Protein AF-A0A800A3L9-F1 (afdb_monomer_lite)

pLDDT: mean 89.08, std 10.28, range [51.56, 97.38]

Radius of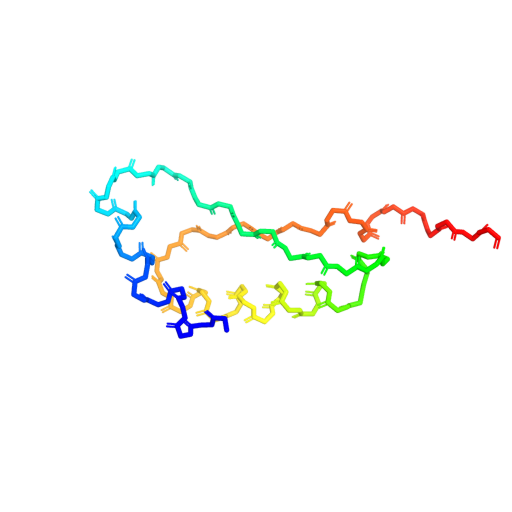 gyration: 13.94 Å; chains: 1; bounding box: 35×23×39 Å

Structure (mmCIF, N/CA/C/O backbone):
data_AF-A0A800A3L9-F1
#
_entry.id   AF-A0A800A3L9-F1
#
loop_
_atom_site.group_PDB
_atom_site.id
_atom_site.type_symbol
_atom_site.label_atom_id
_atom_site.label_alt_id
_atom_site.label_comp_id
_atom_site.label_asym_id
_atom_site.label_entity_id
_atom_site.label_seq_id
_atom_site.pdbx_PDB_ins_code
_atom_site.Cartn_x
_atom_site.Cartn_y
_atom_site.Cartn_z
_atom_site.occupancy
_atom_site.B_iso_or_equiv
_atom_site.auth_seq_id
_atom_site.auth_comp_id
_atom_site.auth_asym_id
_atom_site.auth_atom_id
_atom_site.pdbx_PDB_model_num
ATOM 1 N N . LEU A 1 1 ? 1.331 -12.303 2.322 1.00 84.44 1 LEU A N 1
ATOM 2 C CA . LEU A 1 1 ? 1.107 -10.908 2.763 1.00 84.44 1 LEU A CA 1
ATOM 3 C C . LEU A 1 1 ? -0.193 -10.776 3.551 1.00 84.44 1 LEU A C 1
ATOM 5 O O . LEU A 1 1 ? -0.132 -10.448 4.724 1.00 84.44 1 LEU A O 1
ATOM 9 N N . THR A 1 2 ? -1.341 -11.125 2.968 1.00 91.75 2 THR A N 1
ATOM 10 C CA . THR A 1 2 ? -2.663 -11.050 3.625 1.00 91.75 2 THR A CA 1
ATOM 11 C C . THR A 1 2 ? -2.732 -11.790 4.965 1.00 91.75 2 THR A C 1
ATOM 13 O O . THR A 1 2 ? -3.147 -11.200 5.950 1.00 91.75 2 THR A O 1
ATOM 16 N N . ARG A 1 3 ? -2.194 -13.017 5.048 1.00 94.75 3 ARG A N 1
ATOM 17 C CA . ARG A 1 3 ? -2.120 -13.805 6.300 1.00 94.75 3 ARG A CA 1
ATOM 18 C C . ARG A 1 3 ? -1.366 -13.120 7.449 1.00 94.75 3 ARG A C 1
ATOM 20 O O . ARG A 1 3 ? -1.621 -13.439 8.600 1.00 94.75 3 ARG A O 1
ATOM 27 N N . LEU A 1 4 ? -0.422 -12.229 7.139 1.00 93.88 4 LEU A N 1
ATOM 28 C CA . LEU A 1 4 ? 0.304 -11.448 8.144 1.00 93.88 4 LEU A CA 1
ATOM 29 C C . LEU A 1 4 ? -0.488 -10.197 8.531 1.00 93.88 4 LEU A C 1
ATOM 31 O O . LEU A 1 4 ? -0.583 -9.870 9.705 1.00 93.88 4 LEU A O 1
ATOM 35 N N . LEU A 1 5 ? -1.048 -9.499 7.543 1.00 92.25 5 LEU A N 1
ATOM 36 C CA . LEU A 1 5 ? -1.738 -8.229 7.765 1.00 92.25 5 LEU A CA 1
ATOM 37 C C . LEU A 1 5 ? -3.098 -8.406 8.440 1.00 92.25 5 LEU A C 1
ATOM 39 O O . LEU A 1 5 ? -3.475 -7.583 9.261 1.00 92.25 5 LEU A O 1
ATOM 43 N N . GLU A 1 6 ? -3.819 -9.479 8.130 1.00 92.06 6 GLU A N 1
ATOM 44 C CA . GLU A 1 6 ? -5.160 -9.736 8.654 1.00 92.06 6 GLU A CA 1
ATOM 45 C C . GLU A 1 6 ? -5.261 -9.677 10.189 1.00 92.06 6 GLU A C 1
ATOM 47 O O . GLU A 1 6 ? -6.111 -8.933 10.673 1.00 92.06 6 GLU A O 1
ATOM 52 N N . PRO A 1 7 ? -4.394 -10.348 10.972 1.00 93.06 7 PRO A N 1
ATOM 53 C CA . PRO A 1 7 ? -4.422 -10.218 12.430 1.00 93.06 7 PRO A CA 1
ATOM 54 C C . PRO A 1 7 ? -3.800 -8.916 12.960 1.00 93.06 7 PRO A C 1
ATOM 56 O O . PRO A 1 7 ? -4.015 -8.587 14.125 1.00 93.06 7 PRO A O 1
ATOM 59 N N . LEU A 1 8 ? -3.000 -8.200 12.162 1.00 91.81 8 LEU A N 1
ATOM 60 C CA . LEU A 1 8 ? -2.286 -6.995 12.601 1.00 91.81 8 LEU A CA 1
ATOM 61 C C . LEU A 1 8 ? -3.113 -5.722 12.424 1.00 91.81 8 LEU A C 1
ATOM 63 O O . LEU A 1 8 ? -3.054 -4.849 13.282 1.00 91.81 8 LEU A O 1
ATOM 67 N N . LEU A 1 9 ? -3.890 -5.617 11.344 1.00 90.31 9 LEU A N 1
ATOM 68 C CA . LEU A 1 9 ? -4.729 -4.449 11.059 1.00 90.31 9 LEU A CA 1
ATOM 69 C C . LEU A 1 9 ? -5.631 -4.035 12.238 1.00 90.31 9 LEU A C 1
ATOM 71 O O . LEU A 1 9 ? -5.549 -2.870 12.626 1.00 90.31 9 LEU A O 1
ATOM 75 N N . PRO A 1 10 ? -6.430 -4.932 12.860 1.00 90.38 10 PRO A N 1
ATOM 76 C CA . PRO A 1 10 ? -7.251 -4.539 14.006 1.00 90.38 10 PRO A CA 1
ATOM 77 C C . 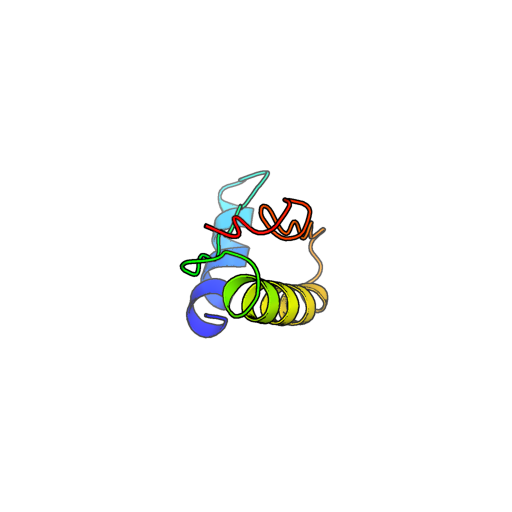PRO A 1 10 ? -6.406 -4.104 15.210 1.00 90.38 10 PRO A C 1
ATOM 79 O O . PRO A 1 10 ? -6.757 -3.143 15.882 1.00 90.38 10 PRO A O 1
ATOM 82 N N . ARG A 1 11 ? -5.242 -4.723 15.435 1.00 92.81 11 ARG A N 1
ATOM 83 C CA . ARG A 1 11 ? -4.350 -4.381 16.558 1.00 92.81 11 ARG A CA 1
ATOM 84 C C . ARG A 1 11 ? -3.714 -3.002 16.397 1.00 92.81 11 ARG A C 1
ATOM 86 O O . ARG A 1 11 ? -3.595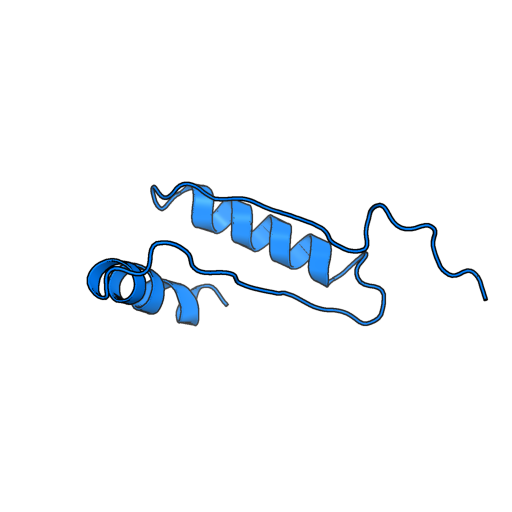 -2.268 17.368 1.00 92.81 11 ARG A O 1
ATOM 93 N N . TYR A 1 12 ? -3.340 -2.633 15.171 1.00 92.19 12 TYR A N 1
ATOM 94 C CA . TYR A 1 12 ? -2.856 -1.283 14.869 1.00 92.19 12 TYR A CA 1
ATOM 95 C C . TYR A 1 12 ? -3.935 -0.220 15.112 1.00 92.19 12 TYR A C 1
ATOM 97 O O . TYR A 1 12 ? -3.618 0.870 15.590 1.00 92.19 12 TYR A O 1
ATOM 105 N N . ALA A 1 13 ? -5.197 -0.542 14.806 1.00 88.62 13 ALA A N 1
ATOM 106 C CA . ALA A 1 13 ? -6.328 0.337 15.086 1.00 88.62 13 ALA A CA 1
ATOM 107 C C . ALA A 1 13 ? -6.602 0.456 16.597 1.00 88.62 13 ALA A C 1
ATOM 109 O O . ALA A 1 13 ? -6.779 1.566 17.093 1.00 88.62 13 ALA A O 1
ATOM 110 N N . GLU A 1 14 ? -6.568 -0.657 17.337 1.00 92.81 14 GLU A N 1
ATOM 111 C CA . GLU A 1 14 ? -6.716 -0.691 18.803 1.00 92.81 14 GLU A CA 1
ATOM 112 C C . GLU A 1 14 ? -5.617 0.099 19.529 1.00 92.81 14 GLU A C 1
ATOM 114 O O . GLU A 1 14 ? -5.889 0.762 20.527 1.00 92.81 14 GLU A O 1
ATOM 119 N N . GLU A 1 15 ? -4.386 0.092 19.009 1.00 95.12 15 GLU A N 1
ATOM 120 C CA . GLU A 1 15 ? -3.275 0.897 19.538 1.00 95.12 15 GLU A CA 1
ATOM 121 C C . GLU A 1 15 ? -3.434 2.407 19.249 1.00 95.12 15 GLU A C 1
ATOM 123 O O . GLU A 1 15 ? -2.583 3.214 19.628 1.00 95.12 15 GLU A O 1
ATOM 128 N N . GLY A 1 16 ? -4.500 2.811 18.549 1.00 91.88 16 GLY A N 1
ATOM 129 C CA . GLY A 1 16 ? -4.798 4.209 18.241 1.00 91.88 16 GLY A CA 1
ATOM 130 C C . GLY A 1 16 ? -3.865 4.822 17.195 1.00 91.88 16 GLY A C 1
ATOM 131 O O . GLY A 1 16 ? -3.673 6.040 17.179 1.00 91.88 16 GLY A O 1
ATOM 132 N N . LYS A 1 17 ? -3.242 4.014 16.322 1.00 89.44 17 LYS A N 1
ATOM 133 C CA . LYS A 1 17 ? -2.443 4.566 15.219 1.00 89.44 17 LYS A CA 1
ATOM 134 C C . LYS A 1 17 ? -3.369 5.171 14.168 1.00 89.44 17 LYS A C 1
ATOM 136 O O . LYS A 1 17 ? -4.174 4.477 13.560 1.00 89.44 17 LYS A O 1
ATOM 141 N N . ASN A 1 18 ? -3.168 6.454 13.883 1.00 88.44 18 ASN A N 1
ATOM 142 C CA . ASN A 1 18 ? -3.932 7.157 12.848 1.00 88.44 18 ASN A CA 1
ATOM 143 C C . ASN A 1 18 ? -3.585 6.693 11.423 1.00 88.44 18 ASN A C 1
ATOM 145 O O . ASN A 1 18 ? -4.411 6.803 10.525 1.00 88.44 18 ASN A O 1
ATOM 149 N N . TYR A 1 19 ? -2.361 6.196 11.207 1.00 91.06 19 TYR A N 1
ATOM 150 C CA . TYR A 1 19 ? -1.875 5.789 9.891 1.00 91.06 19 TYR A CA 1
ATOM 151 C C . TYR A 1 19 ? -1.008 4.536 9.985 1.00 91.06 19 TYR A C 1
ATOM 153 O O . TYR A 1 19 ? -0.123 4.441 10.837 1.00 91.06 19 TYR A O 1
ATOM 161 N N . LEU A 1 20 ? -1.204 3.619 9.039 1.00 92.12 20 LEU A N 1
ATOM 162 C CA . LEU A 1 20 ? -0.321 2.487 8.779 1.00 92.12 20 LEU A CA 1
ATOM 163 C C . LEU A 1 20 ? 0.139 2.557 7.321 1.00 92.12 20 LEU A C 1
ATOM 165 O O . LEU A 1 20 ? -0.668 2.443 6.404 1.00 92.12 20 LEU A O 1
ATOM 169 N N . THR A 1 21 ? 1.440 2.744 7.099 1.00 94.69 21 THR A N 1
ATOM 170 C CA . THR A 1 21 ? 2.023 2.774 5.748 1.00 94.69 21 THR A CA 1
ATOM 171 C C . THR A 1 21 ? 2.703 1.445 5.440 1.00 94.69 21 THR A C 1
ATOM 173 O O . THR A 1 21 ? 3.604 1.029 6.165 1.00 94.69 21 THR A O 1
ATOM 176 N N . ILE A 1 22 ? 2.309 0.798 4.341 1.00 94.62 22 ILE A N 1
ATOM 177 C CA . ILE A 1 22 ? 2.896 -0.466 3.878 1.00 94.62 22 ILE A CA 1
ATOM 178 C C . ILE A 1 22 ? 3.634 -0.202 2.565 1.00 94.62 22 ILE A C 1
ATOM 180 O O . ILE A 1 22 ? 3.016 0.029 1.529 1.00 94.62 22 ILE A O 1
ATOM 184 N N . ALA A 1 23 ? 4.966 -0.233 2.602 1.00 96.38 23 ALA A N 1
ATOM 185 C CA . ALA A 1 23 ? 5.800 -0.027 1.421 1.00 96.38 23 ALA A CA 1
ATOM 186 C C . ALA A 1 23 ? 6.151 -1.360 0.746 1.00 96.38 23 ALA A C 1
ATOM 188 O O . ALA A 1 23 ? 6.596 -2.301 1.402 1.00 96.38 23 ALA A O 1
ATOM 189 N N . ILE A 1 24 ? 5.997 -1.423 -0.579 1.00 96.69 24 ILE A N 1
ATOM 190 C CA . ILE A 1 24 ? 6.347 -2.595 -1.390 1.00 96.69 24 ILE A CA 1
ATOM 191 C C . ILE A 1 24 ? 7.350 -2.172 -2.460 1.00 96.69 24 ILE A C 1
ATOM 193 O O . ILE A 1 24 ? 7.059 -1.313 -3.288 1.00 96.69 24 ILE A O 1
ATOM 197 N N . GLY A 1 25 ? 8.538 -2.777 -2.440 1.00 96.00 25 GLY A N 1
ATOM 198 C CA . GLY A 1 25 ? 9.646 -2.427 -3.326 1.00 96.00 25 GLY A CA 1
ATOM 199 C C . GLY A 1 25 ? 10.016 -3.544 -4.299 1.00 96.00 25 GLY A C 1
ATOM 200 O O . GLY A 1 25 ? 10.000 -4.724 -3.961 1.00 96.00 25 GLY A O 1
ATOM 201 N N . CYS A 1 26 ? 10.395 -3.158 -5.515 1.00 95.75 26 CYS A N 1
ATOM 202 C CA . CYS A 1 26 ? 11.170 -3.979 -6.444 1.00 95.75 26 CYS A CA 1
ATOM 203 C C . CYS A 1 26 ? 12.274 -3.101 -7.048 1.00 95.75 26 CYS A C 1
ATOM 205 O O . CYS A 1 26 ? 12.201 -1.883 -6.920 1.00 95.75 26 CYS A O 1
ATOM 207 N N . THR A 1 27 ? 13.269 -3.685 -7.720 1.00 94.44 27 THR A N 1
ATOM 208 C CA . THR A 1 27 ? 14.455 -2.947 -8.199 1.00 94.44 27 THR A CA 1
ATOM 209 C C . THR A 1 27 ? 14.115 -1.663 -8.965 1.00 94.44 27 THR A C 1
ATOM 211 O O . THR A 1 27 ? 14.669 -0.615 -8.667 1.00 94.44 27 THR A O 1
ATOM 214 N N . GLY A 1 28 ? 13.183 -1.731 -9.922 1.00 91.56 28 GLY A N 1
ATOM 215 C CA . GLY A 1 28 ? 12.807 -0.583 -10.758 1.00 91.56 28 GLY A CA 1
ATOM 216 C C . GLY A 1 28 ? 11.517 0.133 -10.348 1.00 91.56 28 GLY A C 1
ATOM 217 O O . GLY A 1 28 ? 11.100 1.044 -11.053 1.00 91.56 28 GLY A O 1
ATOM 218 N N . GLY A 1 29 ? 10.829 -0.317 -9.294 1.00 94.19 29 GLY A N 1
ATOM 219 C CA . GLY A 1 29 ? 9.608 0.320 -8.780 1.00 94.19 29 GLY A CA 1
ATOM 220 C C . GLY A 1 29 ? 8.369 0.326 -9.697 1.00 94.19 29 GLY A C 1
ATOM 221 O O . GLY A 1 29 ? 7.364 0.915 -9.316 1.00 94.19 29 GLY A O 1
ATOM 222 N N . ARG A 1 30 ? 8.406 -0.325 -10.873 1.00 94.38 30 ARG A N 1
ATOM 223 C CA . ARG A 1 30 ? 7.380 -0.180 -11.937 1.00 94.38 30 ARG A CA 1
ATOM 224 C C . ARG A 1 30 ? 6.549 -1.419 -12.266 1.00 94.38 30 ARG A C 1
ATOM 226 O O . ARG A 1 30 ? 5.498 -1.294 -12.874 1.00 94.38 30 ARG A O 1
ATOM 233 N N . HIS A 1 31 ? 7.022 -2.612 -11.908 1.00 95.25 31 HIS A N 1
ATOM 234 C CA . HIS A 1 31 ? 6.374 -3.868 -12.317 1.00 95.25 31 HIS A CA 1
ATOM 235 C C . HIS A 1 31 ? 5.838 -4.637 -11.107 1.00 95.25 31 HIS A C 1
ATOM 237 O O . HIS A 1 31 ? 4.655 -4.590 -10.790 1.00 95.25 31 HIS A O 1
ATOM 243 N N . ARG A 1 32 ? 6.733 -5.328 -10.387 1.00 96.94 32 ARG A N 1
ATOM 244 C CA .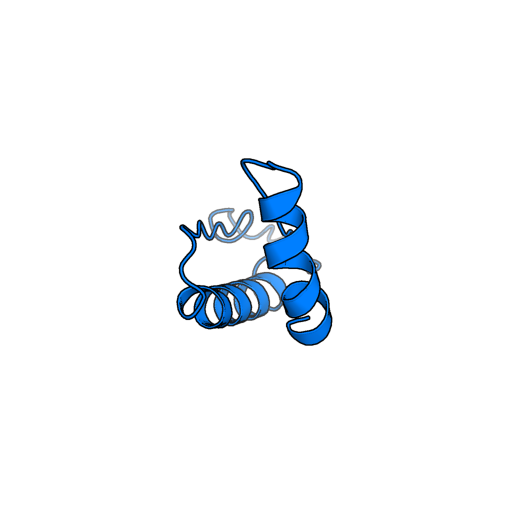 ARG A 1 32 ? 6.357 -6.222 -9.280 1.00 96.94 32 ARG A CA 1
ATOM 245 C C . ARG A 1 32 ? 5.768 -5.476 -8.083 1.00 96.94 32 ARG A C 1
ATOM 247 O O . ARG A 1 32 ? 4.762 -5.914 -7.544 1.00 96.94 32 ARG A O 1
ATOM 254 N N . SER A 1 33 ? 6.375 -4.362 -7.677 1.00 97.31 33 SER A N 1
ATOM 255 C CA . SER A 1 33 ? 5.877 -3.540 -6.568 1.00 97.31 33 SER A CA 1
ATOM 256 C C . SER A 1 33 ? 4.483 -2.996 -6.859 1.00 97.31 33 SER A C 1
ATOM 258 O O . SER A 1 33 ? 3.599 -3.155 -6.026 1.00 97.31 33 SER A O 1
ATOM 260 N N . VAL A 1 34 ? 4.288 -2.440 -8.059 1.00 96.94 34 VAL A N 1
ATOM 261 C CA . VAL A 1 34 ? 3.007 -1.893 -8.530 1.00 96.94 34 VAL A CA 1
ATOM 262 C C . VAL A 1 34 ? 1.930 -2.973 -8.493 1.00 96.94 34 VAL A C 1
ATOM 264 O O . VAL A 1 34 ? 0.927 -2.809 -7.809 1.00 96.94 34 VAL A O 1
ATOM 267 N N . PHE A 1 35 ? 2.178 -4.125 -9.125 1.00 97.38 35 PHE A N 1
ATOM 268 C CA . PHE A 1 35 ? 1.215 -5.229 -9.154 1.00 97.38 35 PHE A CA 1
ATOM 269 C C . PHE A 1 35 ? 0.810 -5.715 -7.756 1.00 97.38 35 PHE A C 1
ATOM 271 O O . PHE A 1 35 ? -0.369 -5.943 -7.489 1.00 97.38 35 PHE A O 1
ATOM 278 N N . VAL A 1 36 ? 1.779 -5.890 -6.852 1.00 97.38 36 VAL A N 1
ATOM 279 C CA . VAL A 1 36 ? 1.487 -6.365 -5.493 1.00 97.38 36 VAL A CA 1
ATOM 280 C C . VAL A 1 36 ? 0.752 -5.293 -4.680 1.00 97.38 36 VAL A C 1
ATOM 282 O O . VAL A 1 36 ? -0.142 -5.648 -3.915 1.00 97.38 36 VAL A O 1
ATOM 285 N N . ALA A 1 37 ? 1.082 -4.010 -4.853 1.00 96.69 37 ALA A N 1
ATOM 286 C CA . ALA A 1 37 ? 0.404 -2.909 -4.171 1.00 96.69 37 ALA A CA 1
ATOM 287 C C . ALA A 1 37 ? -1.065 -2.779 -4.613 1.00 96.69 37 ALA A C 1
ATOM 289 O O . ALA A 1 37 ? -1.937 -2.687 -3.755 1.00 96.69 37 ALA A O 1
ATOM 290 N N . GLU A 1 38 ? -1.347 -2.894 -5.914 1.00 96.38 38 GLU A N 1
ATOM 291 C CA . GLU A 1 38 ? -2.714 -2.946 -6.466 1.00 96.38 38 GLU A CA 1
ATOM 292 C C . GLU A 1 38 ? -3.502 -4.150 -5.923 1.00 96.38 38 GLU A C 1
ATOM 294 O O . GLU A 1 38 ? -4.613 -4.022 -5.411 1.00 96.38 38 GLU A O 1
ATOM 299 N N . LYS A 1 39 ? -2.896 -5.346 -5.952 1.00 95.81 39 LYS A N 1
ATOM 300 C CA . LYS A 1 39 ? -3.503 -6.564 -5.386 1.00 95.81 39 LYS A CA 1
ATOM 301 C C . LYS A 1 39 ? -3.820 -6.414 -3.897 1.00 95.81 39 LYS A C 1
ATOM 303 O O . LYS A 1 39 ? -4.843 -6.928 -3.446 1.00 95.81 39 LYS A O 1
ATOM 308 N N . LEU A 1 40 ? -2.939 -5.764 -3.135 1.00 94.75 40 LEU A N 1
ATOM 309 C CA . LEU A 1 40 ? -3.161 -5.514 -1.715 1.00 94.75 40 LEU A CA 1
ATOM 310 C C . LEU A 1 40 ? -4.272 -4.482 -1.499 1.00 94.75 40 LEU A C 1
ATOM 312 O O . LEU A 1 40 ? -5.117 -4.718 -0.641 1.00 94.75 40 LEU A O 1
ATOM 316 N N . ASN A 1 41 ? -4.296 -3.398 -2.281 1.00 94.50 41 ASN A N 1
ATOM 317 C CA . ASN A 1 41 ? -5.353 -2.388 -2.240 1.00 94.50 41 ASN A CA 1
ATOM 318 C C . ASN A 1 41 ? -6.734 -3.034 -2.417 1.00 94.50 41 ASN A C 1
ATOM 320 O O . ASN A 1 41 ? -7.575 -2.925 -1.532 1.00 94.50 41 ASN A O 1
ATOM 324 N N . ASN A 1 42 ? -6.912 -3.839 -3.467 1.00 93.38 42 ASN A N 1
ATOM 325 C CA . ASN A 1 42 ? -8.187 -4.513 -3.743 1.00 93.38 42 ASN A CA 1
ATOM 326 C C . ASN A 1 42 ? -8.596 -5.495 -2.632 1.00 93.38 42 ASN A C 1
ATOM 328 O O . ASN A 1 42 ? -9.777 -5.701 -2.360 1.00 93.38 42 ASN A O 1
ATOM 332 N N . TRP A 1 43 ? -7.629 -6.138 -1.970 1.00 92.44 43 TRP A N 1
ATOM 333 C CA . TRP A 1 43 ? -7.926 -6.992 -0.819 1.00 92.44 43 TRP A CA 1
ATOM 334 C C . TRP A 1 43 ? -8.355 -6.176 0.410 1.00 92.44 43 TRP A C 1
ATOM 336 O O . TRP A 1 43 ? -9.236 -6.615 1.151 1.00 92.44 43 TRP A O 1
ATOM 346 N N . LEU A 1 44 ? -7.755 -5.000 0.617 1.00 90.81 44 LEU A N 1
ATOM 347 C CA . LEU A 1 44 ? -8.061 -4.095 1.726 1.00 90.81 44 LEU A CA 1
ATOM 348 C C . LEU A 1 44 ? -9.383 -3.340 1.537 1.00 90.81 44 LEU A C 1
ATOM 350 O O . LEU A 1 44 ? -10.051 -3.083 2.535 1.00 90.81 44 LEU A O 1
ATOM 354 N N . GLU A 1 45 ? -9.793 -3.032 0.302 1.00 85.75 45 GLU A N 1
ATOM 355 C CA . GLU A 1 45 ? -11.068 -2.348 0.009 1.00 85.75 45 GLU A CA 1
ATOM 356 C C . GLU A 1 45 ? -12.273 -3.061 0.641 1.00 85.75 45 GLU A C 1
ATOM 358 O O . GLU A 1 45 ? -13.216 -2.423 1.102 1.00 85.75 45 GLU A O 1
ATOM 363 N N . ASN A 1 46 ? -12.201 -4.387 0.782 1.00 79.06 46 ASN A N 1
ATOM 364 C CA . ASN A 1 46 ? -13.248 -5.196 1.407 1.00 79.06 46 ASN A CA 1
ATOM 365 C C . ASN A 1 46 ? -13.263 -5.141 2.951 1.00 79.06 46 ASN A C 1
ATOM 367 O O . ASN A 1 46 ? -14.096 -5.802 3.571 1.00 79.06 46 ASN A O 1
ATOM 371 N N . LYS A 1 47 ? -12.339 -4.414 3.598 1.00 74.19 47 LYS A N 1
ATOM 372 C CA . LYS A 1 47 ? -12.119 -4.438 5.061 1.00 74.19 47 LYS A CA 1
ATOM 373 C C . LYS A 1 47 ? -12.454 -3.125 5.793 1.00 74.19 47 LYS A C 1
ATOM 375 O O . LYS A 1 47 ? -12.122 -3.000 6.965 1.00 74.19 47 LYS A O 1
ATOM 380 N N . VAL A 1 48 ? -13.179 -2.201 5.148 1.00 64.44 48 VAL A N 1
ATOM 381 C CA . VAL A 1 48 ? -13.820 -1.016 5.775 1.00 64.44 48 VAL A CA 1
ATOM 382 C C . VAL A 1 48 ? -12.830 -0.054 6.461 1.00 64.44 48 VAL A C 1
ATOM 384 O O . VAL A 1 48 ? -13.045 0.401 7.580 1.00 64.44 48 VAL A O 1
ATOM 387 N N . VAL A 1 49 ? -11.734 0.289 5.782 1.00 75.12 49 VAL A N 1
ATOM 388 C CA . VAL A 1 49 ? -10.843 1.388 6.194 1.00 75.12 49 VAL A CA 1
ATOM 389 C C . VAL A 1 49 ? -10.546 2.300 5.002 1.00 75.12 49 VAL A C 1
ATOM 391 O O . VAL A 1 49 ? -10.447 1.798 3.881 1.00 75.12 49 VAL A O 1
ATOM 394 N N . PRO A 1 50 ? -10.399 3.624 5.196 1.00 86.25 50 PRO A N 1
ATOM 395 C CA . PRO A 1 50 ? -9.905 4.508 4.146 1.00 86.25 50 PRO A CA 1
ATOM 396 C C . PRO A 1 50 ? -8.492 4.087 3.733 1.00 86.25 50 PRO A C 1
ATOM 398 O O . PRO A 1 50 ? -7.600 3.984 4.576 1.00 86.25 50 PRO A O 1
ATOM 401 N N . ILE A 1 51 ? -8.284 3.835 2.441 1.00 91.69 51 ILE A N 1
ATOM 402 C CA . ILE A 1 51 ? -6.999 3.388 1.895 1.00 91.69 51 ILE A CA 1
ATOM 403 C C . ILE A 1 51 ? -6.519 4.410 0.873 1.00 91.69 51 ILE A C 1
ATOM 405 O O . ILE A 1 51 ? -7.296 4.924 0.071 1.00 91.69 51 ILE A O 1
ATOM 409 N N . GLN A 1 52 ? -5.219 4.687 0.899 1.00 94.00 52 GLN A N 1
ATOM 410 C CA . GLN A 1 52 ? -4.550 5.496 -0.107 1.00 94.00 52 GLN A CA 1
ATOM 411 C C . GLN A 1 52 ? -3.446 4.672 -0.769 1.00 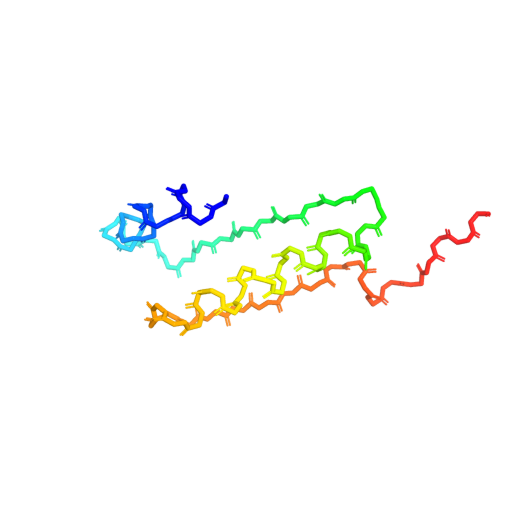94.00 52 GLN A C 1
ATOM 413 O O . GLN A 1 52 ? -2.498 4.242 -0.109 1.00 94.00 52 GLN A O 1
ATOM 418 N N . LEU A 1 53 ? -3.551 4.487 -2.085 1.00 95.25 53 LEU A N 1
ATOM 419 C CA . LEU A 1 53 ? -2.529 3.840 -2.901 1.00 95.25 53 LEU A CA 1
ATOM 420 C C . LEU A 1 53 ? -1.642 4.892 -3.578 1.00 95.25 53 LEU A C 1
ATOM 422 O O . LEU A 1 53 ? -2.136 5.861 -4.154 1.00 95.25 53 LEU A O 1
ATOM 426 N N . ARG A 1 54 ? -0.318 4.702 -3.526 1.00 96.06 54 ARG A N 1
ATOM 427 C CA . ARG A 1 54 ? 0.656 5.580 -4.188 1.00 96.06 54 ARG A CA 1
ATOM 428 C C . ARG A 1 54 ? 1.798 4.782 -4.815 1.00 96.06 54 ARG A C 1
ATOM 430 O O . ARG A 1 54 ? 2.537 4.098 -4.108 1.00 96.06 54 ARG A O 1
ATOM 437 N N . HIS A 1 55 ? 2.024 4.975 -6.115 1.00 96.31 55 HIS A N 1
ATOM 438 C CA . HIS A 1 55 ? 3.139 4.368 -6.854 1.00 96.31 55 HIS A CA 1
ATOM 439 C C . HIS A 1 55 ? 4.299 5.358 -7.020 1.00 96.31 55 HIS A C 1
ATOM 441 O O . HIS A 1 55 ? 4.318 6.161 -7.945 1.00 96.31 55 HIS A O 1
ATOM 447 N N . ARG A 1 56 ? 5.291 5.309 -6.118 1.00 93.44 56 ARG A N 1
ATOM 448 C CA . ARG A 1 56 ? 6.390 6.303 -6.044 1.00 93.44 56 ARG A CA 1
ATOM 449 C C . ARG A 1 56 ? 7.171 6.496 -7.353 1.00 93.44 56 ARG A C 1
ATOM 451 O O . ARG A 1 56 ? 7.618 7.610 -7.620 1.00 93.44 56 ARG A O 1
ATOM 458 N N . ASP A 1 57 ? 7.418 5.417 -8.091 1.00 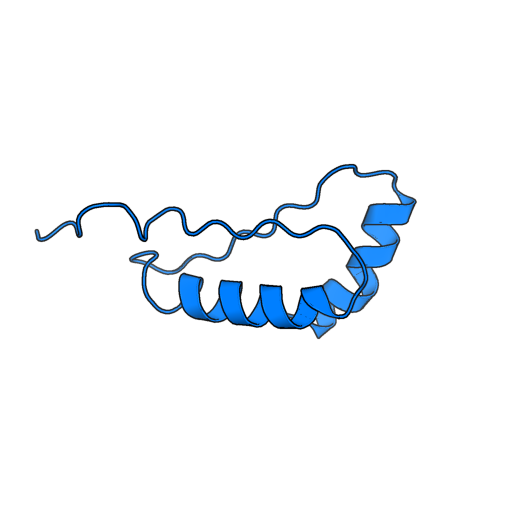92.38 57 ASP A N 1
ATOM 459 C CA . ASP A 1 57 ? 8.347 5.407 -9.231 1.00 92.38 57 ASP A CA 1
ATOM 460 C C . ASP A 1 57 ? 7.649 5.282 -10.593 1.00 92.38 57 ASP A C 1
ATOM 462 O O . ASP A 1 57 ? 8.329 5.302 -11.620 1.00 92.38 57 ASP A O 1
ATOM 466 N N . LEU A 1 58 ? 6.314 5.174 -10.615 1.00 87.94 58 LEU A N 1
ATOM 467 C CA . LEU A 1 58 ? 5.539 5.041 -11.852 1.00 87.94 58 LEU A CA 1
ATOM 468 C C . LEU A 1 58 ? 5.552 6.343 -12.667 1.00 87.94 58 LEU A C 1
ATOM 470 O O . LEU A 1 58 ? 5.729 6.299 -13.881 1.00 87.94 58 LEU A O 1
ATOM 474 N N . ASP A 1 59 ? 5.492 7.487 -11.982 1.00 80.62 59 ASP A N 1
ATOM 475 C CA . ASP A 1 59 ? 5.476 8.822 -12.601 1.00 80.62 59 ASP A CA 1
ATOM 476 C C . ASP A 1 59 ? 6.876 9.355 -12.940 1.00 80.62 59 ASP A C 1
ATOM 478 O O . ASP A 1 59 ? 7.030 10.432 -13.514 1.00 80.62 59 ASP A O 1
ATOM 482 N N . LYS A 1 60 ? 7.932 8.623 -12.572 1.00 79.81 60 LYS A N 1
ATOM 483 C CA . LYS A 1 60 ? 9.300 9.036 -12.887 1.00 79.81 60 LYS A CA 1
ATOM 484 C C . LYS A 1 60 ? 9.649 8.602 -14.311 1.00 79.81 60 LYS A C 1
ATOM 486 O O . LYS A 1 60 ? 9.345 7.462 -14.684 1.00 79.81 60 LYS A O 1
ATOM 491 N N . PRO A 1 61 ? 10.375 9.413 -15.098 1.00 69.25 61 PRO A N 1
ATOM 492 C CA . PRO A 1 61 ? 10.977 8.919 -16.331 1.00 69.25 61 PRO A CA 1
ATOM 493 C C . PRO A 1 61 ? 11.837 7.690 -16.008 1.00 69.25 61 PRO A C 1
ATOM 495 O O . PRO A 1 61 ? 12.493 7.636 -14.967 1.00 69.25 61 PRO A O 1
ATOM 498 N N . GLY A 1 62 ? 11.736 6.643 -16.831 1.00 63.09 62 GLY A N 1
ATOM 499 C CA . GLY A 1 62 ? 12.624 5.486 -16.713 1.00 63.09 62 GLY A CA 1
ATOM 500 C C . GLY A 1 62 ? 14.054 5.976 -16.813 1.00 63.09 62 GLY A C 1
ATOM 501 O O . GLY A 1 62 ? 14.350 6.687 -17.770 1.00 63.09 62 GLY A O 1
ATOM 502 N N . ASN A 1 63 ? 14.908 5.626 -15.849 1.00 63.53 63 ASN A N 1
ATOM 503 C CA . ASN A 1 63 ? 16.341 5.801 -16.032 1.00 63.53 63 ASN A CA 1
ATOM 504 C C . ASN A 1 63 ? 16.736 4.838 -17.157 1.00 63.53 63 ASN A C 1
ATOM 506 O O . ASN A 1 63 ? 16.878 3.636 -16.940 1.00 63.53 63 ASN A O 1
ATOM 510 N N . ARG A 1 64 ? 16.705 5.347 -18.389 1.00 56.75 64 ARG A N 1
ATOM 511 C CA . ARG A 1 64 ? 17.326 4.715 -19.544 1.00 56.75 64 ARG A CA 1
ATOM 512 C C . ARG A 1 64 ? 18.784 5.135 -19.437 1.00 56.75 64 ARG A C 1
ATOM 514 O O . ARG A 1 64 ? 19.142 6.181 -19.967 1.00 56.75 64 ARG A O 1
ATOM 521 N N . ASP A 1 65 ? 19.532 4.403 -18.618 1.00 51.56 65 ASP A N 1
ATOM 522 C CA . ASP A 1 65 ? 20.986 4.378 -18.764 1.00 51.56 65 ASP A CA 1
ATOM 523 C C . ASP A 1 65 ? 21.325 3.756 -20.129 1.00 51.56 65 ASP A C 1
ATOM 525 O O . ASP A 1 65 ? 20.626 2.784 -20.518 1.00 51.56 65 ASP A O 1
#

Foldseek 3Di:
DCVVVVVVVVVCVVVVPPDDDDAFDDPQLAPPRVVVQVVVVVVCVVVPDDDDGDRPRNPPPRPPD

Secondary structure (DSSP, 8-state):
-HHHHHHHHHHHHHTT-S--------TTSSSHHHHHHHHHHHHHHTTSS------TTTSSPP---

Sequence (65 aa):
LTRLLEPLLPRYAEEGKNYLTIAIGCTGGRHRSVFVAEKLNNWLENKVVPIQLRHRDLDKPGNRD